Protein AF-A0A964QIT7-F1 (afdb_monomer_lite)

Sequence (148 aa):
MKEPANEREPQSHVRKHLIFSLKLAGVIIGGALLLTLARKQGLIDGELVMRANNVIMGLALAAYFNAMPKMLHGPPPRSIQDATMAQTLGRVNGWAMTLALLAWAALWAFAPQELAQIGSMAAVGAGLAVTVGYMVWKLVARRASRSV

Secondary structure (DSSP, 8-state):
-PPPP-TTHHHHHHHHHHHHHHHHHHHHHHHHHHHHHHHHTTSS-HHHHHHHHHHHHHHHHHHHHHHGGGS--SSPPSSHHHHHHHHHHHHHHHHHHHHHHHHHHHHHHHS-HHHHHHHHHHHHHHHHHHHHHHHHHHHHHHHHTT--

pLDDT: mean 89.13, std 12.48, range [48.09, 98.62]

Radius of gyration: 20.6 Å; chains: 1; bounding box: 49×15×71 Å

Structure (mmCIF, N/CA/C/O backbone):
data_AF-A0A964QIT7-F1
#
_entry.id   AF-A0A964QIT7-F1
#
loop_
_atom_site.group_PDB
_atom_site.id
_atom_site.type_symbol
_atom_site.label_atom_id
_atom_site.label_alt_id
_atom_site.label_comp_id
_atom_site.label_asym_id
_atom_site.label_entity_id
_atom_site.label_seq_id
_atom_site.pdbx_PDB_ins_code
_atom_site.Cartn_x
_atom_site.Cartn_y
_atom_site.Cartn_z
_atom_site.occupancy
_atom_site.B_iso_or_equiv
_atom_site.auth_seq_id
_atom_site.auth_comp_id
_atom_site.auth_asym_id
_atom_site.auth_atom_id
_atom_site.pdbx_PDB_model_num
ATOM 1 N N . MET A 1 1 ? -15.642 -6.331 -49.088 1.00 48.09 1 MET A N 1
ATOM 2 C CA . MET A 1 1 ? -16.529 -6.257 -47.910 1.00 48.09 1 MET A CA 1
ATOM 3 C C . MET A 1 1 ? -15.630 -6.211 -46.678 1.00 48.09 1 MET A C 1
ATOM 5 O O . MET A 1 1 ? -15.079 -7.237 -46.312 1.00 48.09 1 MET A O 1
ATOM 9 N N . LYS A 1 2 ? -15.319 -5.009 -46.168 1.00 48.72 2 LYS A N 1
ATOM 10 C CA . LYS A 1 2 ? -14.469 -4.819 -44.979 1.00 48.72 2 LYS A CA 1
ATOM 11 C C . LYS A 1 2 ? -15.368 -4.935 -43.752 1.00 48.72 2 LYS A C 1
ATOM 13 O O . LYS A 1 2 ? -16.321 -4.174 -43.627 1.00 48.72 2 LYS A O 1
ATOM 18 N N . GLU A 1 3 ? -15.078 -5.910 -42.910 1.00 56.19 3 GLU A N 1
ATOM 19 C CA 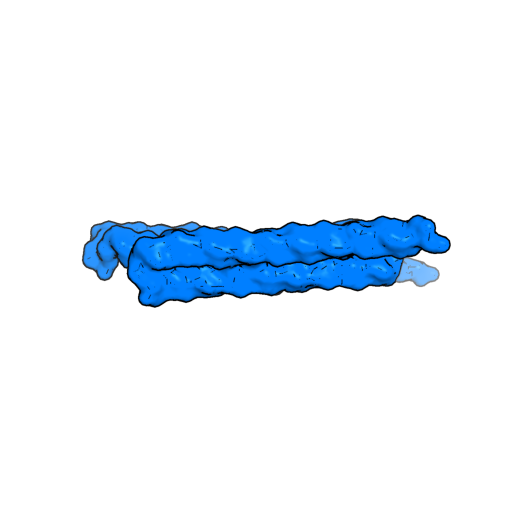. GLU A 1 3 ? -15.707 -6.098 -41.606 1.00 56.19 3 GLU A CA 1
ATOM 20 C C . GLU A 1 3 ? -15.479 -4.836 -40.746 1.00 56.19 3 GLU A C 1
ATOM 22 O O . GLU A 1 3 ? -14.343 -4.349 -40.692 1.00 56.19 3 GLU A O 1
ATOM 27 N N . PRO A 1 4 ? -16.518 -4.233 -40.135 1.00 58.09 4 PRO A N 1
ATOM 28 C CA . PRO A 1 4 ? -16.333 -3.034 -39.330 1.00 58.09 4 PRO A CA 1
ATOM 29 C C . PRO A 1 4 ? -15.565 -3.382 -38.052 1.00 58.09 4 PRO A C 1
ATOM 31 O O . PRO A 1 4 ? -16.006 -4.196 -37.239 1.00 58.09 4 PRO A O 1
ATOM 34 N N . ALA A 1 5 ? -14.398 -2.754 -37.899 1.00 56.69 5 ALA A N 1
ATOM 35 C CA . ALA A 1 5 ? -13.548 -2.863 -36.727 1.00 56.69 5 ALA A CA 1
ATOM 36 C C . ALA A 1 5 ? -14.349 -2.547 -35.453 1.00 56.69 5 ALA A C 1
ATOM 38 O O . ALA A 1 5 ? -14.997 -1.512 -35.326 1.00 56.69 5 ALA A O 1
ATOM 39 N N . ASN A 1 6 ? -14.317 -3.495 -34.525 1.00 60.06 6 ASN A N 1
ATOM 40 C CA . ASN A 1 6 ? -15.059 -3.518 -33.277 1.00 60.06 6 ASN A CA 1
ATOM 41 C C . ASN A 1 6 ? -14.619 -2.384 -32.325 1.00 60.06 6 ASN A C 1
ATOM 43 O O . ASN A 1 6 ? -13.666 -2.534 -31.566 1.00 60.06 6 ASN A O 1
ATOM 47 N N . GLU A 1 7 ? -15.352 -1.269 -32.310 1.00 55.34 7 GLU A N 1
ATOM 48 C CA . GLU A 1 7 ? -15.145 -0.103 -31.426 1.00 55.34 7 GLU A CA 1
ATOM 49 C C . GLU A 1 7 ? -15.369 -0.378 -29.914 1.00 55.34 7 GLU A C 1
ATOM 51 O O . GLU A 1 7 ? -15.313 0.540 -29.095 1.00 55.34 7 GLU A O 1
ATOM 56 N N . ARG A 1 8 ? -15.616 -1.628 -29.486 1.00 56.72 8 ARG A N 1
ATOM 57 C CA . ARG A 1 8 ? -15.963 -1.953 -28.083 1.00 56.72 8 ARG A CA 1
ATOM 58 C C . ARG A 1 8 ? -14.775 -2.091 -27.121 1.00 56.72 8 ARG A C 1
ATOM 60 O O . ARG A 1 8 ? -14.990 -2.146 -25.909 1.00 56.72 8 ARG A O 1
ATOM 67 N N . GLU A 1 9 ? -13.535 -2.156 -27.603 1.00 57.19 9 GLU A N 1
ATOM 68 C CA . GLU A 1 9 ? -12.366 -2.419 -26.746 1.00 57.19 9 GLU A CA 1
ATOM 69 C C . GLU A 1 9 ? -12.018 -1.324 -25.710 1.00 57.19 9 GLU A C 1
ATOM 71 O O . GLU A 1 9 ? -11.816 -1.683 -24.539 1.00 57.19 9 GLU A O 1
ATOM 76 N N . PRO A 1 10 ? -12.002 -0.010 -26.030 1.00 57.31 10 PRO A N 1
ATOM 77 C CA . PRO A 1 10 ? -11.523 1.005 -25.084 1.00 57.31 10 PRO A CA 1
ATOM 78 C C . PRO A 1 10 ? -12.449 1.206 -23.871 1.00 57.31 10 PRO A C 1
ATOM 80 O O . PRO A 1 10 ? -11.972 1.472 -22.765 1.00 57.31 10 PRO A O 1
ATOM 83 N N . GLN A 1 11 ? -13.765 1.007 -24.020 1.00 62.09 11 GLN A N 1
ATOM 84 C CA . GLN A 1 11 ? -14.719 1.187 -22.914 1.00 62.09 11 GLN A CA 1
ATOM 85 C C . GLN A 1 11 ? -14.579 0.123 -21.809 1.00 62.09 11 GLN A C 1
ATOM 87 O O . GLN A 1 11 ? -14.879 0.380 -20.639 1.00 62.09 11 GLN A O 1
ATOM 92 N N . SER A 1 12 ? -14.099 -1.077 -22.151 1.00 71.75 12 SER A N 1
ATOM 93 C CA . SER A 1 12 ? -14.044 -2.203 -21.212 1.00 71.75 12 SER A CA 1
ATOM 94 C C . SER A 1 12 ? -12.984 -2.025 -20.112 1.00 71.75 12 SER A C 1
ATOM 96 O O . SER A 1 12 ? -13.212 -2.419 -18.964 1.00 71.75 12 SER A O 1
ATOM 98 N N . HIS A 1 13 ? -11.850 -1.396 -20.433 1.00 72.75 13 HIS A N 1
ATOM 99 C CA . HIS A 1 13 ? -10.750 -1.157 -19.493 1.00 72.75 13 HIS A CA 1
ATOM 100 C C . HIS A 1 13 ? -11.085 -0.057 -18.485 1.00 72.75 13 HIS A C 1
ATOM 102 O O . HIS A 1 13 ? -10.889 -0.246 -17.282 1.00 72.75 13 HIS A O 1
ATOM 108 N N . VAL A 1 14 ? -11.686 1.039 -18.956 1.00 79.06 14 VAL A N 1
ATOM 109 C CA . VAL A 1 14 ? -12.136 2.150 -18.104 1.00 79.06 14 VAL A CA 1
ATOM 110 C C . VAL A 1 14 ? -13.151 1.658 -17.072 1.00 79.06 14 VAL A C 1
ATOM 112 O O . VAL A 1 14 ? -13.004 1.922 -15.879 1.00 79.06 14 VAL A O 1
ATOM 115 N N . ARG A 1 15 ? -14.136 0.854 -17.493 1.00 84.81 15 ARG A N 1
ATOM 116 C CA . ARG A 1 15 ? -15.138 0.283 -16.580 1.00 84.81 15 ARG A CA 1
ATOM 117 C C . ARG A 1 15 ? -14.508 -0.608 -15.505 1.00 84.81 15 ARG A C 1
ATOM 119 O O . ARG A 1 15 ? -14.879 -0.498 -14.339 1.00 84.81 15 ARG A O 1
ATOM 126 N N . LYS A 1 16 ? -13.559 -1.480 -15.871 1.00 83.50 16 LYS A N 1
ATOM 127 C CA . LYS A 1 16 ? -12.850 -2.345 -14.906 1.00 83.50 16 LYS A CA 1
ATOM 128 C C . LYS A 1 16 ? -12.085 -1.517 -13.871 1.00 83.50 16 LYS A C 1
ATOM 130 O O . LYS A 1 16 ? -12.140 -1.844 -12.688 1.00 83.50 16 LYS A O 1
ATOM 135 N N . HIS A 1 17 ? -11.433 -0.437 -14.305 1.00 83.00 17 HIS A N 1
ATOM 136 C CA . HIS A 1 17 ? -10.717 0.474 -13.416 1.00 83.00 17 HIS A CA 1
ATOM 137 C C . HIS A 1 17 ? -11.663 1.194 -12.447 1.00 83.00 17 HIS A C 1
ATOM 139 O O . HIS A 1 17 ? -11.445 1.155 -11.240 1.00 83.00 17 HIS A O 1
ATOM 145 N N . LEU A 1 18 ? -12.759 1.770 -12.954 1.00 87.31 18 LEU A N 1
ATOM 146 C CA . LEU A 1 18 ? -13.762 2.451 -12.128 1.00 87.31 18 LEU A CA 1
ATOM 147 C C . LEU A 1 18 ? -14.372 1.518 -11.080 1.00 87.31 18 LEU A C 1
ATOM 149 O O . LEU A 1 18 ? -14.473 1.885 -9.912 1.00 87.31 18 LEU A O 1
ATOM 153 N N . ILE A 1 19 ? -14.732 0.292 -11.474 1.00 89.44 19 ILE A N 1
ATOM 154 C CA . ILE A 1 19 ? -15.272 -0.705 -10.543 1.00 89.44 19 ILE A CA 1
ATOM 155 C C . ILE A 1 19 ? -14.235 -1.062 -9.475 1.00 89.44 19 ILE A C 1
ATOM 157 O O . ILE A 1 19 ? -14.592 -1.201 -8.307 1.00 89.44 19 ILE A O 1
ATOM 161 N N . PHE A 1 20 ? -12.964 -1.216 -9.848 1.00 89.19 20 PHE A N 1
ATOM 162 C CA . PHE A 1 20 ? -11.902 -1.507 -8.889 1.00 89.19 20 PHE A CA 1
ATOM 163 C C . PHE A 1 20 ? -11.713 -0.365 -7.882 1.00 89.19 20 PHE A C 1
ATOM 165 O O . PHE A 1 20 ? -11.738 -0.613 -6.677 1.00 89.19 20 PHE A O 1
ATOM 172 N N . SER A 1 21 ? -11.607 0.880 -8.355 1.00 87.56 21 SER A N 1
ATOM 173 C CA . SER A 1 21 ? -11.490 2.060 -7.492 1.00 87.56 21 SER A CA 1
ATOM 174 C C . SER A 1 21 ? -12.703 2.222 -6.574 1.00 87.56 21 SER A C 1
ATOM 176 O O . SER A 1 21 ? -12.534 2.498 -5.389 1.00 87.56 21 SER A O 1
ATOM 178 N N . LEU A 1 22 ? -13.916 1.985 -7.084 1.00 93.69 22 LEU A N 1
ATOM 179 C CA . LEU A 1 22 ? -15.142 2.068 -6.290 1.00 93.69 22 LEU A CA 1
ATOM 180 C C . LEU A 1 22 ? -15.197 0.986 -5.205 1.00 93.69 22 LEU A C 1
ATOM 182 O O . LEU A 1 22 ? -15.556 1.280 -4.068 1.00 93.69 22 LEU A O 1
ATOM 186 N N . LYS A 1 23 ? -14.795 -0.252 -5.527 1.00 92.19 23 LYS A N 1
ATOM 187 C CA . LYS A 1 23 ? -14.676 -1.330 -4.534 1.00 92.19 23 LYS A CA 1
ATOM 188 C C . LYS A 1 23 ? -13.689 -0.956 -3.433 1.00 92.19 23 LYS A C 1
ATOM 190 O O . LYS A 1 23 ? -13.999 -1.138 -2.260 1.00 92.19 23 LYS A O 1
ATOM 195 N N . LEU A 1 24 ? -12.531 -0.410 -3.800 1.00 92.56 24 LEU A N 1
ATOM 196 C CA . LEU A 1 24 ? -11.508 -0.023 -2.834 1.00 92.56 24 LEU A CA 1
ATOM 197 C C . LEU A 1 24 ? -11.982 1.108 -1.915 1.00 92.56 24 LEU A C 1
ATOM 199 O O . LEU A 1 24 ? -11.844 1.013 -0.697 1.00 92.56 24 LEU A O 1
ATOM 203 N N . ALA A 1 25 ? -12.604 2.140 -2.491 1.00 92.69 25 ALA A N 1
ATOM 204 C CA . ALA A 1 25 ? -13.209 3.229 -1.732 1.00 92.69 25 ALA A CA 1
ATOM 205 C C . ALA A 1 25 ? -14.301 2.711 -0.784 1.00 92.69 25 ALA A C 1
ATOM 207 O O . ALA A 1 25 ? -14.329 3.088 0.385 1.00 92.69 25 ALA A O 1
ATOM 208 N N . GLY A 1 26 ? -15.149 1.793 -1.259 1.00 94.69 26 GLY A N 1
ATOM 209 C CA . GLY A 1 26 ? -16.178 1.148 -0.448 1.00 94.69 26 GLY A CA 1
ATOM 210 C C . GLY A 1 26 ? -15.608 0.382 0.747 1.00 94.69 26 GLY A C 1
ATOM 211 O O . GLY A 1 26 ? -16.148 0.493 1.842 1.00 94.69 26 GLY A O 1
ATOM 212 N N . VAL A 1 27 ? -14.491 -0.333 0.574 1.00 93.94 27 VAL A N 1
ATOM 213 C CA . VAL A 1 27 ? -13.809 -1.035 1.677 1.00 93.94 27 VAL A CA 1
ATOM 214 C C . VAL A 1 27 ? -13.275 -0.052 2.720 1.00 93.94 27 VAL A C 1
ATOM 216 O O . VAL A 1 27 ? -13.475 -0.270 3.911 1.00 93.94 27 VAL A O 1
ATOM 219 N N . ILE A 1 28 ? -12.636 1.040 2.293 1.00 94.50 28 ILE A N 1
ATOM 220 C CA . ILE A 1 28 ? -12.063 2.035 3.212 1.00 94.50 28 ILE A CA 1
ATOM 221 C C . ILE A 1 28 ? -13.174 2.757 3.984 1.00 94.50 28 ILE A C 1
ATOM 223 O O . ILE A 1 28 ? -13.146 2.807 5.212 1.00 94.50 28 ILE A O 1
ATOM 227 N N . ILE A 1 29 ? -14.177 3.280 3.273 1.00 95.75 29 ILE A N 1
ATOM 228 C CA . ILE A 1 29 ? -15.286 4.031 3.878 1.00 95.75 29 ILE A CA 1
ATOM 229 C C . ILE A 1 29 ? -16.137 3.107 4.753 1.00 95.75 29 ILE A C 1
ATOM 231 O O . ILE A 1 29 ? -16.423 3.435 5.902 1.00 95.75 29 ILE A O 1
ATOM 235 N N . GLY A 1 30 ? -16.514 1.936 4.234 1.00 95.94 30 GLY A N 1
ATOM 236 C CA . GLY A 1 30 ? -17.294 0.945 4.971 1.00 95.94 30 GLY A CA 1
ATOM 237 C C . GLY A 1 30 ? -16.565 0.462 6.223 1.00 95.94 30 GLY A C 1
ATOM 238 O O . GLY A 1 30 ? -17.162 0.418 7.296 1.00 95.94 30 GLY A O 1
ATOM 239 N N . GLY A 1 31 ? -15.261 0.188 6.120 1.00 95.06 31 GLY A N 1
ATOM 240 C CA . GLY A 1 31 ? -14.420 -0.171 7.260 1.00 95.06 31 GLY A CA 1
ATOM 241 C C . GLY A 1 31 ? -14.388 0.920 8.331 1.00 95.06 31 GLY A C 1
ATOM 242 O O . GLY A 1 31 ? -14.646 0.639 9.500 1.00 95.06 31 GLY A O 1
ATOM 243 N N . ALA A 1 32 ? -14.159 2.176 7.940 1.00 94.06 32 ALA A N 1
ATOM 244 C CA . ALA A 1 32 ? -14.143 3.305 8.869 1.00 94.06 32 ALA A CA 1
ATOM 245 C C . ALA A 1 32 ? -15.499 3.510 9.573 1.00 94.06 32 ALA A C 1
ATOM 247 O O . ALA A 1 32 ? -15.543 3.784 10.777 1.00 94.06 32 ALA A O 1
ATOM 248 N N . LEU A 1 33 ? -16.611 3.337 8.853 1.00 96.00 33 LEU A N 1
ATOM 249 C CA . LEU A 1 33 ? -17.957 3.429 9.423 1.00 96.00 33 LEU A CA 1
ATOM 250 C C . LEU A 1 33 ? -18.231 2.305 10.426 1.00 96.00 33 LEU A C 1
ATOM 252 O O . LEU A 1 33 ? -18.719 2.582 11.522 1.00 96.00 33 LEU A O 1
ATOM 256 N N . LEU A 1 34 ? -17.876 1.062 10.089 1.00 96.38 34 LEU A N 1
ATOM 257 C CA . LEU A 1 34 ? -18.033 -0.08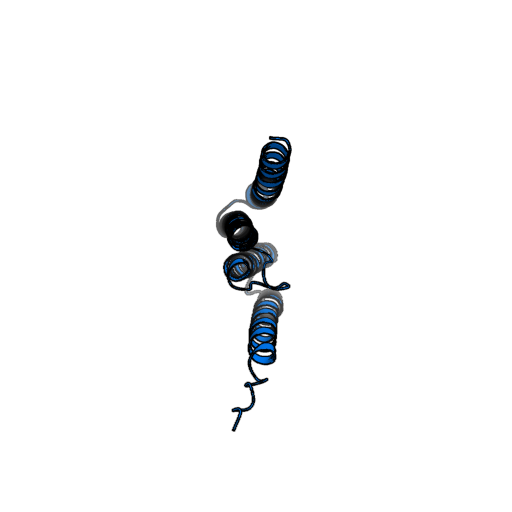5 10.987 1.00 96.38 34 LEU A CA 1
ATOM 258 C C . LEU A 1 34 ? -17.202 0.078 12.264 1.00 96.38 34 LEU A C 1
ATOM 260 O O . LEU A 1 34 ? -17.718 -0.148 13.356 1.00 96.38 34 LEU A O 1
ATOM 264 N N . LEU A 1 35 ? -15.955 0.546 12.151 1.00 95.88 35 LEU A N 1
ATOM 265 C CA . LEU A 1 35 ? -15.108 0.841 13.311 1.00 95.88 35 LEU A CA 1
ATOM 266 C C . LEU A 1 35 ? -15.694 1.963 14.177 1.00 95.88 35 LEU A C 1
ATOM 268 O O . LEU A 1 35 ? -15.723 1.859 15.402 1.00 95.88 35 LEU A O 1
ATOM 272 N N . THR A 1 36 ? -16.212 3.020 13.549 1.00 94.56 36 THR A N 1
ATOM 273 C CA . THR A 1 36 ? -16.872 4.120 14.266 1.00 94.56 36 THR A CA 1
ATOM 274 C C . THR A 1 36 ? -18.108 3.636 15.022 1.00 94.56 36 THR A C 1
ATOM 276 O O . THR A 1 36 ? -18.320 4.022 16.172 1.00 94.56 36 THR A O 1
ATOM 279 N N . LEU A 1 37 ? -18.916 2.777 14.397 1.00 95.56 37 LEU A N 1
ATOM 280 C CA . LEU A 1 37 ? -20.102 2.191 15.014 1.00 95.56 37 LEU A CA 1
ATOM 281 C C . LEU A 1 37 ? -19.725 1.285 16.192 1.00 95.56 37 LEU A C 1
ATOM 283 O O . LEU A 1 37 ? -20.286 1.439 17.275 1.00 95.56 37 LEU A O 1
ATOM 287 N N . ALA A 1 38 ? -18.739 0.406 16.007 1.00 95.94 38 ALA A N 1
ATOM 288 C CA . ALA A 1 38 ? -18.252 -0.489 17.051 1.00 95.94 38 ALA A CA 1
ATOM 289 C C . ALA A 1 38 ? -17.729 0.288 18.271 1.00 95.94 38 ALA A C 1
ATOM 291 O O . ALA A 1 38 ? -18.059 -0.052 19.407 1.00 95.94 38 ALA A O 1
ATOM 292 N N . ARG A 1 39 ? -16.998 1.391 18.049 1.00 95.94 39 ARG A N 1
ATOM 293 C CA . ARG A 1 39 ? -16.551 2.281 19.131 1.00 95.94 39 ARG A CA 1
ATOM 294 C C . ARG A 1 39 ? -17.719 2.928 19.868 1.00 95.94 39 ARG A C 1
ATOM 296 O O . ARG A 1 39 ? -17.723 2.965 21.093 1.00 95.94 39 ARG A O 1
ATOM 303 N N . LYS A 1 40 ? -18.716 3.443 19.139 1.00 95.56 40 LYS A N 1
ATOM 304 C CA . LYS A 1 40 ? -19.906 4.072 19.742 1.00 95.56 40 LYS A CA 1
ATOM 305 C C . LYS A 1 40 ? -20.724 3.098 20.588 1.00 95.56 40 LYS A C 1
ATOM 307 O O . LYS A 1 40 ? -21.343 3.522 21.554 1.00 95.56 40 LYS A O 1
ATOM 312 N N . GLN A 1 41 ? -20.715 1.819 20.229 1.00 96.38 41 GLN A N 1
ATOM 313 C CA . GLN A 1 41 ? -21.363 0.750 20.988 1.00 96.38 41 GLN A CA 1
ATOM 314 C C . GLN A 1 41 ? -20.507 0.234 22.158 1.00 96.38 41 GLN A C 1
ATOM 316 O O . GLN A 1 41 ? -20.948 -0.654 22.879 1.00 96.38 41 GLN A O 1
ATOM 321 N N . GLY A 1 42 ? -19.292 0.762 22.350 1.00 94.50 42 GLY A N 1
ATOM 322 C CA . GLY A 1 42 ? -18.372 0.314 23.397 1.00 94.50 42 GLY A CA 1
ATOM 323 C C . GLY A 1 42 ? -17.755 -1.065 23.142 1.00 94.50 42 GLY A C 1
ATOM 324 O O . GLY A 1 42 ? -17.180 -1.638 24.059 1.00 94.50 42 GLY A O 1
ATOM 325 N N . LEU A 1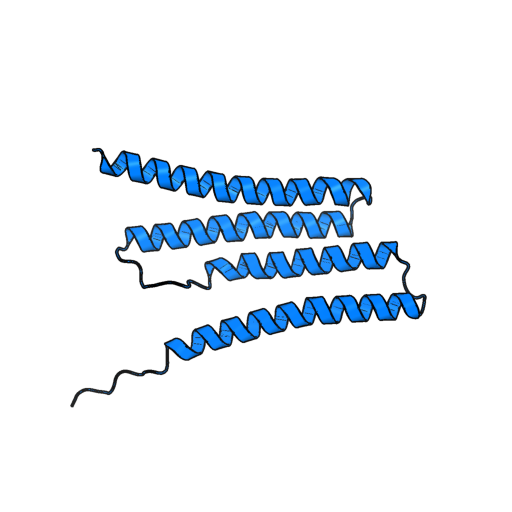 43 ? -17.858 -1.603 21.918 1.00 96.12 43 LEU A N 1
ATOM 326 C CA . LEU A 1 43 ? -17.293 -2.912 21.560 1.00 96.12 43 LEU A CA 1
ATOM 327 C C . LEU A 1 43 ? -15.768 -2.874 21.440 1.00 96.12 43 LEU A C 1
ATOM 329 O O . LEU A 1 43 ? -15.109 -3.891 21.636 1.00 96.12 43 LEU A O 1
ATOM 333 N N . ILE A 1 44 ? -15.223 -1.715 21.065 1.00 96.50 44 ILE A N 1
ATOM 334 C CA . ILE A 1 44 ? -13.792 -1.490 20.860 1.00 96.50 44 ILE A CA 1
ATOM 335 C C . ILE A 1 44 ? -13.390 -0.113 21.388 1.00 96.50 44 ILE A C 1
ATOM 337 O O . ILE A 1 44 ? -14.186 0.832 21.373 1.00 96.50 44 ILE A O 1
ATOM 341 N N . ASP A 1 45 ? -12.141 0.010 21.822 1.00 95.44 45 ASP A N 1
ATOM 342 C CA . ASP A 1 45 ? -11.567 1.271 22.275 1.00 95.44 45 ASP A CA 1
ATOM 343 C C . ASP A 1 45 ? -11.007 2.114 21.111 1.00 95.44 45 ASP A C 1
ATOM 345 O O . ASP A 1 45 ? -11.041 1.744 19.933 1.00 95.44 45 ASP A O 1
ATOM 349 N N . GLY A 1 46 ? -10.528 3.317 21.437 1.00 93.75 46 GLY A N 1
ATOM 350 C CA . GLY A 1 46 ? -9.958 4.227 20.442 1.00 93.75 46 GLY A CA 1
ATOM 351 C C . GLY A 1 46 ? -8.650 3.721 19.830 1.00 93.75 46 GLY A C 1
ATOM 352 O O . GLY A 1 46 ? -8.388 3.987 18.655 1.00 93.75 46 GLY A O 1
ATOM 353 N N . GLU A 1 47 ? -7.851 2.982 20.600 1.00 94.38 47 GLU A N 1
ATOM 354 C CA . GLU A 1 47 ? -6.587 2.422 20.129 1.00 94.38 47 GLU A CA 1
ATOM 355 C C . GLU A 1 47 ? -6.838 1.361 19.055 1.00 94.38 47 GLU A C 1
ATOM 357 O O . GLU A 1 47 ? -6.273 1.430 17.960 1.00 94.38 47 GLU A O 1
ATOM 362 N N . LEU A 1 48 ? -7.759 0.433 19.310 1.00 95.31 48 LEU A N 1
ATOM 363 C CA . LEU A 1 48 ? -8.099 -0.633 18.383 1.00 95.31 48 LEU A CA 1
ATOM 364 C C . LEU A 1 48 ? -8.738 -0.088 17.102 1.00 95.31 48 LEU A C 1
ATOM 366 O O . LEU A 1 48 ? -8.430 -0.583 16.019 1.00 95.31 48 LEU A O 1
ATOM 370 N N . VAL A 1 49 ? -9.545 0.977 17.189 1.00 96.50 49 VAL A N 1
ATOM 371 C CA . VAL A 1 49 ? -10.047 1.701 16.004 1.00 96.50 49 VAL A CA 1
ATOM 372 C C . VAL A 1 49 ? -8.896 2.231 15.157 1.00 96.50 49 VAL A C 1
ATOM 374 O O . VAL A 1 49 ? -8.884 2.029 13.942 1.00 96.50 49 VAL A O 1
ATOM 377 N N . MET A 1 50 ? -7.923 2.900 15.778 1.00 95.94 50 MET A N 1
ATOM 378 C CA . MET A 1 50 ? -6.771 3.447 15.066 1.00 95.94 50 MET A CA 1
ATOM 379 C C . MET A 1 50 ? -5.946 2.332 14.411 1.00 95.94 50 MET A C 1
ATOM 381 O O . MET A 1 50 ? -5.593 2.451 13.234 1.00 95.94 50 MET A O 1
ATOM 385 N N . ARG A 1 51 ? -5.664 1.242 15.136 1.00 97.00 51 ARG A N 1
ATOM 386 C CA . ARG A 1 51 ? -4.900 0.099 14.611 1.00 97.00 51 ARG A CA 1
ATOM 387 C C . ARG A 1 51 ? -5.635 -0.556 13.445 1.00 97.00 51 ARG A C 1
ATOM 389 O O . ARG A 1 51 ? -5.073 -0.673 12.358 1.00 97.00 51 ARG A O 1
ATOM 396 N N . ALA A 1 52 ? -6.911 -0.889 13.625 1.00 97.06 52 ALA A N 1
ATOM 397 C CA . ALA A 1 52 ? -7.724 -1.514 12.587 1.00 97.06 52 ALA A CA 1
ATOM 398 C C . ALA A 1 52 ? -7.845 -0.633 11.335 1.00 97.06 52 ALA A C 1
ATOM 400 O O . ALA A 1 52 ? -7.688 -1.130 10.220 1.00 97.06 52 ALA A O 1
ATOM 401 N N . ASN A 1 53 ? -8.046 0.6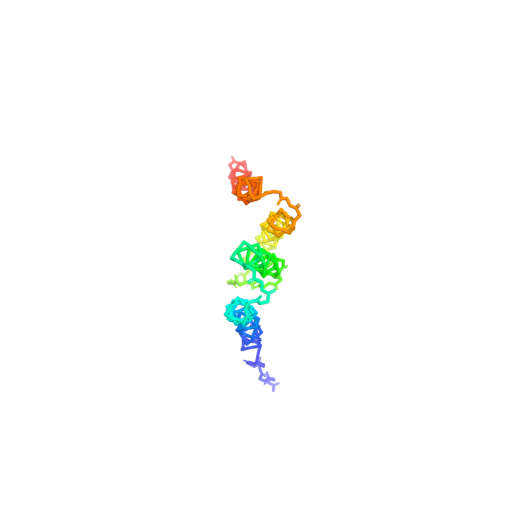78 11.498 1.00 96.69 53 ASN A N 1
ATOM 402 C CA . ASN A 1 53 ? -8.116 1.602 10.368 1.00 96.69 53 ASN A CA 1
ATOM 403 C C . ASN A 1 53 ? -6.799 1.631 9.572 1.00 96.69 53 ASN A C 1
ATOM 405 O O . ASN A 1 53 ? -6.814 1.581 8.343 1.00 96.69 53 ASN A O 1
ATOM 409 N N . ASN A 1 54 ? -5.651 1.646 10.256 1.00 97.56 54 ASN A N 1
ATOM 410 C CA . ASN A 1 54 ? -4.345 1.595 9.597 1.00 97.56 54 ASN A CA 1
ATOM 411 C C . ASN A 1 54 ? -4.080 0.260 8.889 1.00 97.56 54 ASN A C 1
ATOM 413 O O . ASN A 1 54 ? -3.508 0.261 7.798 1.00 97.56 54 ASN A O 1
ATOM 417 N N . VAL A 1 55 ? -4.525 -0.863 9.459 1.00 98.06 55 VAL A N 1
ATOM 418 C CA . VAL A 1 55 ? -4.456 -2.178 8.802 1.00 98.06 55 VAL A CA 1
ATOM 419 C C . VAL A 1 55 ? -5.290 -2.181 7.520 1.00 98.06 55 VAL A C 1
ATOM 421 O O . VAL A 1 55 ? -4.786 -2.568 6.466 1.00 98.06 55 VAL A O 1
ATOM 424 N N . ILE A 1 56 ? -6.536 -1.696 7.578 1.00 97.38 56 ILE A N 1
ATOM 425 C CA . ILE A 1 56 ? -7.424 -1.605 6.409 1.00 97.38 56 ILE A CA 1
ATOM 426 C C . ILE A 1 56 ? -6.791 -0.733 5.322 1.00 97.38 56 ILE A C 1
ATOM 428 O O . ILE A 1 56 ? -6.744 -1.149 4.165 1.00 97.38 56 ILE A O 1
ATOM 432 N N . MET A 1 57 ? -6.263 0.442 5.681 1.00 96.50 57 MET A N 1
ATOM 433 C CA . MET A 1 57 ? -5.590 1.329 4.728 1.00 96.50 57 MET A CA 1
ATOM 434 C C . MET A 1 57 ? -4.355 0.672 4.101 1.00 96.50 57 MET A C 1
ATOM 436 O O . MET A 1 57 ? -4.214 0.698 2.878 1.00 96.50 57 MET A O 1
ATOM 440 N N . GLY A 1 58 ? -3.495 0.040 4.905 1.00 97.19 58 GLY A N 1
ATOM 441 C CA . GLY A 1 58 ? -2.309 -0.663 4.412 1.00 97.19 58 GLY A CA 1
ATOM 442 C C . GLY A 1 58 ? -2.666 -1.774 3.421 1.00 97.19 58 GLY A C 1
ATOM 443 O O . GLY A 1 58 ? -2.124 -1.818 2.318 1.00 97.19 58 GLY A O 1
ATOM 444 N N . LEU A 1 59 ? -3.643 -2.623 3.756 1.00 98.06 59 LEU A N 1
ATOM 445 C CA . LEU A 1 59 ? -4.094 -3.711 2.881 1.00 98.06 59 LEU A CA 1
ATOM 446 C C . LEU A 1 59 ? -4.775 -3.202 1.605 1.00 98.06 59 LEU A C 1
ATOM 448 O O . LEU A 1 59 ? -4.515 -3.722 0.518 1.00 98.06 59 LEU A O 1
ATOM 452 N N . ALA A 1 60 ? -5.621 -2.176 1.718 1.00 95.62 60 ALA A N 1
ATOM 453 C CA . ALA A 1 60 ? -6.286 -1.564 0.573 1.00 95.62 60 ALA A CA 1
ATOM 454 C C . ALA A 1 60 ? -5.257 -1.001 -0.421 1.00 95.62 60 ALA A C 1
ATOM 456 O O . ALA A 1 60 ? -5.296 -1.304 -1.617 1.00 95.62 60 ALA A O 1
ATOM 457 N N . LEU A 1 61 ? -4.283 -0.236 0.071 1.00 96.00 61 LEU A N 1
ATOM 458 C CA . LEU A 1 61 ? -3.240 0.322 -0.781 1.00 96.00 61 LEU A CA 1
ATOM 459 C C . LEU A 1 61 ? -2.315 -0.772 -1.335 1.00 96.00 61 LEU A C 1
ATOM 461 O O . LEU A 1 61 ? -1.958 -0.715 -2.510 1.00 96.00 61 LEU A O 1
ATOM 465 N N . ALA A 1 62 ? -1.975 -1.802 -0.557 1.00 97.56 62 ALA A N 1
ATOM 466 C CA . ALA A 1 62 ? -1.192 -2.933 -1.057 1.00 97.56 62 ALA A CA 1
ATOM 467 C C . ALA A 1 62 ? -1.903 -3.634 -2.229 1.00 97.56 62 ALA A C 1
ATOM 469 O O . ALA A 1 62 ? -1.289 -3.909 -3.261 1.00 97.56 62 ALA A O 1
ATOM 470 N N . ALA A 1 63 ? -3.217 -3.857 -2.121 1.00 95.38 63 ALA A N 1
ATOM 471 C CA . ALA A 1 63 ? -4.015 -4.415 -3.210 1.00 95.38 63 ALA A CA 1
ATOM 472 C C . ALA A 1 63 ? -4.019 -3.506 -4.452 1.00 95.38 63 ALA A C 1
ATOM 474 O O . ALA A 1 63 ? -3.913 -4.002 -5.577 1.00 95.38 63 ALA A O 1
ATOM 475 N N . TYR A 1 64 ? -4.096 -2.185 -4.258 1.00 93.69 64 TYR A N 1
ATOM 476 C CA . TYR A 1 64 ? -4.016 -1.200 -5.337 1.00 93.69 64 TYR A CA 1
ATOM 477 C C . TYR A 1 64 ? -2.671 -1.253 -6.074 1.00 93.69 64 TYR A C 1
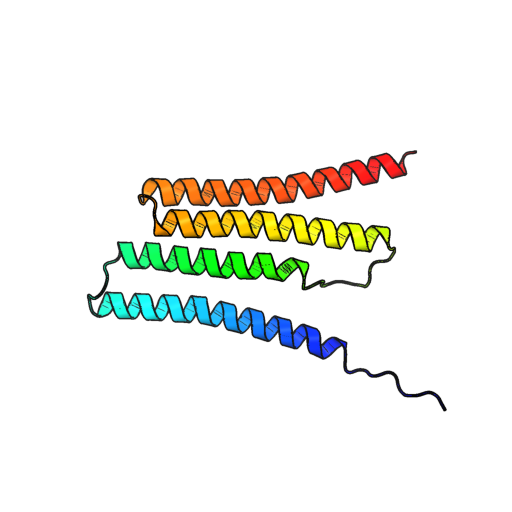ATOM 479 O O . TYR A 1 64 ? -2.640 -1.431 -7.295 1.00 93.69 64 TYR A O 1
ATOM 487 N N . PHE A 1 65 ? -1.552 -1.170 -5.351 1.00 94.25 65 PHE A N 1
ATOM 488 C CA . PHE A 1 65 ? -0.217 -1.195 -5.957 1.00 94.25 65 PHE A CA 1
ATOM 489 C C . PHE A 1 65 ? 0.118 -2.543 -6.607 1.00 94.25 65 PHE A C 1
ATOM 491 O O . PHE A 1 65 ? 0.805 -2.566 -7.625 1.00 94.25 65 PHE A O 1
ATOM 498 N N . ASN A 1 66 ? -0.428 -3.656 -6.111 1.00 94.81 66 ASN A N 1
ATOM 499 C CA . ASN A 1 66 ? -0.291 -4.967 -6.752 1.00 94.81 66 ASN A CA 1
ATOM 500 C C . ASN A 1 66 ? -1.094 -5.073 -8.064 1.00 94.81 66 ASN A C 1
ATOM 502 O O . ASN A 1 66 ? -0.724 -5.808 -8.985 1.00 94.81 66 ASN A O 1
ATOM 506 N N . ALA A 1 67 ? -2.211 -4.349 -8.164 1.00 90.94 67 ALA A N 1
ATOM 507 C CA . ALA A 1 67 ? -3.015 -4.286 -9.380 1.00 90.94 67 ALA A CA 1
ATOM 508 C C . ALA A 1 67 ? -2.408 -3.341 -10.431 1.00 90.94 67 ALA A C 1
ATOM 510 O O . ALA A 1 67 ? -2.508 -3.627 -11.625 1.00 90.94 67 ALA A O 1
ATOM 511 N N . MET A 1 68 ? -1.725 -2.272 -10.007 1.00 87.00 68 MET A N 1
ATOM 512 C CA . MET A 1 68 ? -1.184 -1.219 -10.876 1.00 87.00 68 MET A CA 1
ATOM 513 C C . MET A 1 68 ? -0.371 -1.722 -12.094 1.00 87.00 68 MET A C 1
ATOM 515 O O . MET A 1 68 ? -0.640 -1.249 -13.199 1.00 87.00 68 MET A O 1
ATOM 519 N N . PRO A 1 69 ? 0.554 -2.705 -11.994 1.00 83.38 69 PRO A N 1
ATOM 520 C CA . PRO A 1 69 ? 1.332 -3.171 -13.149 1.00 83.38 69 PRO A CA 1
ATOM 521 C C . PRO A 1 69 ? 0.476 -3.829 -14.239 1.00 83.38 69 PRO A C 1
ATOM 523 O O . PRO A 1 69 ? 0.898 -3.926 -15.389 1.00 83.38 69 PRO A O 1
ATOM 526 N N . LYS A 1 70 ? -0.717 -4.311 -13.872 1.00 82.00 70 LYS A N 1
ATOM 527 C CA . LYS A 1 70 ? -1.671 -4.973 -14.773 1.00 82.00 70 LYS A CA 1
ATOM 528 C C . LYS A 1 70 ? -2.598 -3.972 -15.459 1.00 82.00 70 LYS A C 1
ATOM 530 O O . LYS A 1 70 ? -3.326 -4.343 -16.372 1.00 82.00 70 LYS A O 1
ATOM 535 N N . MET A 1 71 ? -2.581 -2.719 -15.013 1.00 75.38 71 MET A N 1
ATOM 536 C CA . MET A 1 71 ? -3.486 -1.674 -15.464 1.00 75.38 71 MET A CA 1
ATOM 537 C C . MET A 1 71 ? -2.892 -0.808 -16.581 1.00 75.38 71 MET A C 1
ATOM 539 O O . MET A 1 71 ? -3.396 0.281 -16.753 1.00 75.38 71 MET A O 1
ATOM 543 N N . LEU A 1 72 ? -1.849 -1.247 -17.310 1.00 63.34 72 LEU A N 1
ATOM 544 C CA . LEU A 1 72 ? -1.146 -0.494 -18.375 1.00 63.34 72 LEU A CA 1
ATOM 545 C C . LEU A 1 72 ? -1.993 0.634 -19.000 1.00 63.34 72 LEU A C 1
ATOM 547 O O . LEU A 1 72 ? -2.782 0.413 -19.916 1.00 63.34 72 LEU A O 1
ATOM 551 N N . HIS A 1 73 ? -1.824 1.843 -18.465 1.00 62.53 73 HIS A N 1
ATOM 552 C CA . HIS A 1 73 ? -2.492 3.046 -18.936 1.00 62.53 73 HIS A CA 1
ATOM 553 C C . HIS A 1 73 ? -1.460 3.881 -19.676 1.00 62.53 73 HIS A C 1
ATOM 555 O O . HIS A 1 73 ? -0.437 4.267 -19.109 1.00 62.53 73 HIS A O 1
ATOM 561 N N . GLY A 1 74 ? -1.726 4.161 -20.943 1.00 65.25 74 GLY A N 1
ATOM 562 C CA . GLY A 1 74 ? -0.894 5.052 -21.729 1.00 65.25 74 GLY A CA 1
ATOM 563 C C . GLY A 1 74 ? -1.022 4.795 -23.222 1.00 65.25 74 GLY A C 1
ATOM 564 O O . GLY A 1 74 ? -1.595 3.783 -23.632 1.00 65.25 74 GLY A O 1
ATOM 565 N N . PRO A 1 75 ? -0.492 5.714 -24.042 1.00 66.44 75 PRO A N 1
ATOM 566 C CA . PRO A 1 75 ? -0.388 5.485 -25.469 1.00 66.44 75 PRO A CA 1
ATOM 567 C C . PRO A 1 75 ? 0.414 4.203 -25.736 1.00 66.44 75 PRO A C 1
ATOM 569 O O . PRO A 1 75 ? 1.338 3.894 -24.973 1.00 66.44 75 PRO A O 1
ATOM 572 N N . PRO A 1 76 ? 0.084 3.460 -26.808 1.00 75.00 76 PRO A N 1
ATOM 573 C CA . PRO A 1 76 ? 0.815 2.258 -27.166 1.00 75.00 76 PRO A CA 1
ATOM 574 C C . PRO A 1 76 ? 2.320 2.565 -27.264 1.00 75.00 76 PRO A C 1
ATOM 576 O O . PRO A 1 76 ? 2.707 3.611 -27.801 1.00 75.00 76 PRO A O 1
ATOM 579 N N . PRO A 1 77 ? 3.179 1.696 -26.703 1.00 80.44 77 PRO A N 1
ATOM 580 C CA . PRO A 1 77 ? 4.613 1.927 -26.690 1.00 80.44 77 PRO A CA 1
ATOM 581 C C . PRO A 1 77 ? 5.142 2.057 -28.121 1.00 80.44 77 PRO A C 1
ATOM 583 O O . PRO A 1 77 ? 4.793 1.277 -29.002 1.00 80.44 77 PRO A O 1
ATOM 586 N N . ARG A 1 78 ? 6.009 3.051 -28.343 1.00 82.94 78 ARG A N 1
ATOM 587 C CA . ARG A 1 78 ? 6.571 3.366 -29.670 1.00 82.94 78 ARG A CA 1
ATOM 588 C C . ARG A 1 78 ? 7.535 2.293 -30.181 1.00 82.94 78 ARG A C 1
ATOM 590 O O . ARG A 1 78 ? 7.820 2.242 -31.371 1.00 82.94 78 ARG A O 1
ATOM 597 N N . SER A 1 79 ? 8.061 1.465 -29.280 1.00 86.88 79 SER A N 1
ATOM 598 C CA . SER A 1 79 ? 8.990 0.380 -29.577 1.00 86.88 79 SER A CA 1
ATOM 599 C C . SER A 1 79 ? 8.834 -0.765 -28.572 1.00 86.88 79 SER A C 1
ATOM 601 O O . SER A 1 79 ? 8.368 -0.557 -27.447 1.00 86.88 79 SER A O 1
ATOM 603 N N . ILE A 1 80 ? 9.289 -1.969 -28.940 1.00 86.81 80 ILE A N 1
ATOM 604 C CA . ILE A 1 80 ? 9.345 -3.126 -28.025 1.00 86.81 80 ILE A CA 1
ATOM 605 C C . ILE A 1 80 ? 10.191 -2.795 -26.784 1.00 86.81 80 ILE A C 1
ATOM 607 O O . ILE A 1 80 ? 9.831 -3.157 -25.667 1.00 86.81 80 ILE A O 1
ATOM 611 N N . GLN A 1 81 ? 11.287 -2.049 -26.951 1.00 86.31 81 GLN A N 1
ATOM 612 C CA . GLN A 1 81 ? 12.149 -1.648 -25.837 1.00 86.31 81 GLN A CA 1
ATOM 613 C C . GLN A 1 81 ? 11.429 -0.728 -24.839 1.00 86.31 81 GLN A C 1
ATOM 615 O O . GLN A 1 81 ? 11.597 -0.884 -23.628 1.00 86.31 81 GLN A O 1
ATOM 620 N N . ASP A 1 82 ? 10.609 0.209 -25.325 1.00 85.81 82 ASP A N 1
ATOM 621 C CA . ASP A 1 82 ? 9.808 1.081 -24.459 1.00 85.81 82 ASP A CA 1
ATOM 622 C C . ASP A 1 82 ? 8.701 0.301 -23.737 1.00 85.81 82 ASP A C 1
ATOM 624 O O . ASP A 1 82 ? 8.457 0.554 -22.557 1.00 85.81 82 ASP A O 1
ATOM 628 N N . ALA A 1 83 ? 8.091 -0.687 -24.403 1.00 87.12 83 ALA A N 1
ATOM 629 C CA . ALA A 1 83 ? 7.099 -1.578 -23.800 1.00 87.12 83 ALA A CA 1
ATOM 630 C C . ALA A 1 83 ? 7.694 -2.372 -22.624 1.00 87.12 83 ALA A C 1
ATOM 632 O O . ALA A 1 83 ? 7.161 -2.348 -21.511 1.00 87.12 83 ALA A O 1
ATOM 633 N N . THR A 1 84 ? 8.846 -3.011 -22.848 1.00 88.81 84 THR A N 1
ATOM 634 C CA . THR A 1 84 ? 9.562 -3.785 -21.825 1.00 88.81 84 THR A CA 1
ATOM 635 C C . THR A 1 84 ? 10.001 -2.902 -20.659 1.00 88.81 84 THR A C 1
ATOM 637 O O . THR A 1 84 ? 9.883 -3.300 -19.497 1.00 88.81 84 THR A O 1
ATOM 640 N N . MET A 1 85 ? 10.472 -1.681 -20.940 1.00 89.00 85 MET A N 1
ATOM 641 C CA . MET A 1 85 ? 10.851 -0.722 -19.901 1.00 89.00 85 MET A CA 1
ATOM 642 C C . MET A 1 85 ? 9.645 -0.310 -19.051 1.00 89.00 85 MET A C 1
ATOM 644 O O . MET A 1 85 ? 9.721 -0.380 -17.825 1.00 89.00 85 MET A O 1
ATOM 648 N N . ALA A 1 86 ? 8.529 0.070 -19.680 1.00 88.56 86 ALA A N 1
ATOM 64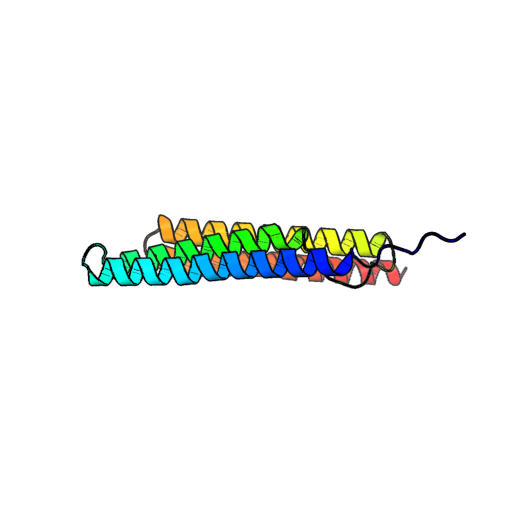9 C CA . ALA A 1 86 ? 7.311 0.472 -18.979 1.00 88.56 86 ALA A CA 1
ATOM 650 C C . ALA A 1 86 ? 6.767 -0.658 -18.093 1.00 88.56 86 ALA A C 1
ATOM 652 O O . ALA A 1 86 ? 6.453 -0.433 -16.924 1.00 88.56 86 ALA A O 1
ATOM 653 N N . GLN A 1 87 ? 6.732 -1.891 -18.608 1.00 89.94 87 GLN A N 1
ATOM 654 C CA . GLN A 1 87 ? 6.295 -3.054 -17.837 1.00 89.94 87 GLN A CA 1
ATOM 655 C C . GLN A 1 87 ? 7.232 -3.343 -16.657 1.00 89.94 87 GLN A C 1
ATOM 657 O O . GLN A 1 87 ? 6.766 -3.640 -15.557 1.00 89.94 87 GLN A O 1
ATOM 662 N N . THR A 1 88 ? 8.546 -3.238 -16.862 1.00 92.00 88 THR A N 1
ATOM 663 C CA . THR A 1 88 ? 9.534 -3.476 -15.800 1.00 92.00 88 THR A CA 1
ATOM 664 C C . THR A 1 88 ? 9.419 -2.428 -14.694 1.00 92.00 88 THR A C 1
ATOM 666 O O . THR A 1 88 ? 9.325 -2.792 -13.524 1.00 92.00 88 THR A O 1
ATOM 669 N N . LEU A 1 89 ? 9.357 -1.141 -15.053 1.00 92.19 89 LEU A N 1
ATOM 670 C CA . LEU A 1 89 ? 9.156 -0.046 -14.098 1.00 92.19 89 LEU A CA 1
ATOM 671 C C . LEU A 1 89 ? 7.841 -0.213 -13.331 1.00 92.19 89 LEU A C 1
ATOM 673 O O . LEU A 1 89 ? 7.828 -0.094 -12.108 1.00 92.19 89 LEU A O 1
ATOM 677 N N . GLY A 1 90 ? 6.758 -0.559 -14.034 1.00 92.50 90 GLY A N 1
ATOM 678 C CA . GLY A 1 90 ? 5.459 -0.826 -13.424 1.00 92.50 90 GLY A CA 1
ATOM 679 C C . GLY A 1 90 ? 5.529 -1.945 -12.387 1.00 92.50 90 GLY A C 1
ATOM 680 O O . GLY A 1 90 ? 5.059 -1.764 -11.268 1.00 92.50 90 GLY A O 1
ATOM 681 N N . ARG A 1 91 ? 6.160 -3.079 -12.718 1.00 93.81 91 ARG A N 1
ATOM 682 C CA . ARG A 1 91 ? 6.292 -4.224 -11.800 1.00 93.81 91 ARG A CA 1
ATOM 683 C C . ARG A 1 91 ? 7.148 -3.899 -10.582 1.00 93.81 91 ARG A C 1
ATOM 685 O O . ARG A 1 91 ? 6.748 -4.263 -9.483 1.00 93.81 91 ARG A O 1
ATOM 692 N N . VAL A 1 92 ? 8.285 -3.225 -10.764 1.00 94.75 92 VAL A N 1
ATOM 693 C CA . VAL A 1 92 ? 9.169 -2.864 -9.644 1.00 94.75 92 VAL A CA 1
ATOM 694 C C . VAL A 1 92 ? 8.473 -1.885 -8.703 1.00 94.75 92 VAL A C 1
ATOM 696 O O . VAL A 1 92 ? 8.416 -2.153 -7.508 1.00 94.75 92 VAL A O 1
ATOM 699 N N . ASN A 1 93 ? 7.870 -0.818 -9.235 1.00 93.88 93 ASN A N 1
ATOM 700 C CA . ASN A 1 93 ? 7.109 0.145 -8.436 1.00 93.88 93 ASN A CA 1
ATOM 701 C C . ASN A 1 93 ? 5.941 -0.530 -7.695 1.00 93.88 93 ASN A C 1
ATOM 703 O O . ASN A 1 93 ? 5.794 -0.391 -6.482 1.00 93.88 93 ASN A O 1
ATOM 707 N N . GLY A 1 94 ? 5.142 -1.322 -8.419 1.00 94.88 94 GLY A N 1
ATOM 708 C CA . GLY A 1 94 ? 3.994 -2.022 -7.852 1.00 94.88 94 GLY A CA 1
ATOM 709 C C . GLY A 1 94 ? 4.384 -2.952 -6.705 1.00 94.88 94 GLY A C 1
ATOM 710 O O . GLY A 1 94 ? 3.799 -2.867 -5.629 1.00 94.88 94 GLY A O 1
ATOM 711 N N . TRP A 1 95 ? 5.402 -3.799 -6.886 1.00 97.06 95 TRP A N 1
ATOM 712 C CA . TRP A 1 95 ? 5.840 -4.725 -5.836 1.00 97.06 95 TRP A CA 1
ATOM 713 C C . TRP A 1 95 ? 6.541 -4.033 -4.669 1.00 97.06 95 TRP A C 1
ATOM 715 O O . TRP A 1 95 ? 6.262 -4.390 -3.527 1.00 97.06 95 TRP A O 1
ATOM 725 N N . ALA A 1 96 ? 7.393 -3.035 -4.923 1.00 97.31 96 ALA A N 1
ATOM 726 C CA . ALA A 1 96 ? 8.071 -2.293 -3.860 1.00 97.31 96 ALA A CA 1
ATOM 727 C C . ALA A 1 96 ? 7.058 -1.636 -2.911 1.00 97.31 96 ALA A C 1
ATOM 729 O O . ALA A 1 96 ? 7.128 -1.824 -1.696 1.00 97.31 96 ALA A O 1
ATOM 730 N N . MET A 1 97 ? 6.061 -0.944 -3.468 1.00 97.81 97 MET A N 1
ATOM 731 C CA . MET A 1 97 ? 5.007 -0.313 -2.675 1.00 97.81 97 MET A CA 1
ATOM 732 C C . MET A 1 97 ? 4.063 -1.333 -2.035 1.00 97.81 97 MET A C 1
ATOM 734 O O . MET A 1 97 ? 3.681 -1.160 -0.881 1.00 97.81 97 MET A O 1
ATOM 738 N N . THR A 1 98 ? 3.725 -2.423 -2.733 1.00 98.19 98 THR A N 1
ATOM 739 C CA . THR A 1 98 ? 2.905 -3.506 -2.157 1.00 98.19 98 THR A CA 1
ATOM 740 C C . THR A 1 98 ? 3.562 -4.078 -0.906 1.00 98.19 98 THR A C 1
ATOM 742 O O . THR A 1 98 ? 2.915 -4.164 0.133 1.00 98.19 98 THR A O 1
ATOM 745 N N . LEU A 1 99 ? 4.849 -4.430 -0.974 1.00 98.31 99 LEU A N 1
ATOM 746 C CA . LEU A 1 99 ? 5.578 -4.988 0.166 1.00 98.31 99 LEU A CA 1
ATOM 747 C C . LEU A 1 99 ? 5.701 -3.980 1.314 1.00 98.31 99 LEU A C 1
ATOM 749 O O . LEU A 1 99 ? 5.484 -4.349 2.466 1.00 98.31 99 LEU A O 1
ATOM 753 N N . ALA A 1 100 ? 5.968 -2.708 1.008 1.00 98.38 100 ALA A N 1
ATOM 754 C CA . ALA A 1 100 ? 6.010 -1.648 2.012 1.00 98.38 100 ALA A CA 1
ATOM 755 C C . ALA A 1 100 ? 4.673 -1.492 2.760 1.00 98.38 100 ALA A C 1
ATOM 757 O O . ALA A 1 100 ? 4.650 -1.322 3.977 1.00 98.38 100 ALA A O 1
ATOM 758 N N . LEU A 1 101 ? 3.549 -1.596 2.049 1.00 98.38 101 LEU A N 1
ATOM 759 C CA . LEU A 1 101 ? 2.210 -1.445 2.623 1.00 98.38 101 LEU A CA 1
ATOM 760 C C . LEU A 1 101 ? 1.705 -2.711 3.327 1.00 98.38 101 LEU A C 1
ATOM 762 O O . LEU A 1 101 ? 0.940 -2.621 4.286 1.00 98.38 101 LEU A O 1
ATOM 766 N N . LEU A 1 102 ? 2.171 -3.892 2.916 1.00 98.62 102 LEU A N 1
ATOM 767 C CA . LEU A 1 102 ? 1.988 -5.116 3.695 1.00 98.62 102 LEU A CA 1
ATOM 768 C C . LEU A 1 102 ? 2.774 -5.053 5.009 1.00 98.62 102 LEU A C 1
ATOM 770 O O . LEU A 1 102 ? 2.234 -5.416 6.051 1.00 98.62 102 LEU A O 1
ATOM 774 N N . ALA A 1 103 ? 4.005 -4.533 4.983 1.00 98.56 103 ALA A N 1
ATOM 775 C CA . ALA A 1 103 ? 4.773 -4.276 6.197 1.00 98.56 103 ALA A CA 1
ATOM 776 C C . ALA A 1 103 ? 4.078 -3.236 7.092 1.00 98.56 103 ALA A C 1
ATOM 778 O O . ALA A 1 103 ? 3.955 -3.464 8.292 1.00 98.56 103 ALA A O 1
ATOM 779 N N . TRP A 1 104 ? 3.535 -2.152 6.518 1.00 98.44 104 TRP A N 1
ATOM 780 C CA . TRP A 1 104 ? 2.688 -1.190 7.238 1.00 98.44 104 TRP A CA 1
ATOM 781 C C . TRP A 1 104 ? 1.524 -1.888 7.948 1.00 98.44 104 TRP A C 1
ATOM 783 O O . TRP A 1 104 ? 1.338 -1.711 9.151 1.00 98.44 104 TRP A O 1
ATOM 793 N N . ALA A 1 105 ? 0.746 -2.697 7.223 1.00 98.44 105 ALA A N 1
ATOM 794 C CA . ALA A 1 105 ? -0.398 -3.402 7.792 1.00 98.44 105 ALA A CA 1
ATOM 795 C C . ALA A 1 105 ? 0.027 -4.377 8.904 1.00 98.44 105 ALA A C 1
ATOM 797 O O . ALA A 1 105 ? -0.596 -4.403 9.962 1.00 98.44 105 ALA A O 1
ATOM 798 N N . ALA A 1 106 ? 1.110 -5.132 8.705 1.00 98.38 106 ALA A N 1
ATOM 799 C CA . ALA A 1 106 ? 1.629 -6.059 9.708 1.00 98.38 106 ALA A CA 1
ATOM 800 C C . ALA A 1 106 ? 2.108 -5.332 10.976 1.00 98.38 106 ALA A C 1
ATOM 802 O O . ALA A 1 106 ? 1.792 -5.757 12.087 1.00 98.38 106 ALA A O 1
ATOM 803 N N . LEU A 1 107 ? 2.812 -4.208 10.828 1.00 98.38 107 LEU A N 1
ATOM 804 C CA . LEU A 1 107 ? 3.258 -3.391 11.955 1.00 98.38 107 LEU A CA 1
ATOM 805 C C . LEU A 1 107 ? 2.072 -2.868 12.768 1.00 98.38 107 LEU A C 1
ATOM 807 O O . LEU A 1 107 ? 2.052 -3.011 13.985 1.00 98.38 107 LEU A O 1
ATOM 811 N N . TRP A 1 108 ? 1.042 -2.339 12.112 1.00 98.06 108 TRP A N 1
ATOM 812 C CA . TRP A 1 108 ? -0.152 -1.858 12.808 1.00 98.06 108 TRP A CA 1
ATOM 813 C C . TRP A 1 108 ? -1.013 -2.975 13.411 1.00 98.06 108 TRP A C 1
ATOM 815 O O . TRP A 1 108 ? -1.720 -2.730 14.388 1.00 98.06 108 TRP A O 1
ATOM 825 N N . ALA A 1 109 ? -0.944 -4.197 12.879 1.00 97.62 109 ALA A N 1
ATOM 826 C CA . ALA A 1 109 ? -1.632 -5.353 13.446 1.00 97.62 109 ALA A CA 1
ATOM 827 C C . ALA A 1 109 ? -0.917 -5.899 14.694 1.00 97.62 109 ALA A C 1
ATOM 829 O O . ALA A 1 109 ? -1.568 -6.188 15.700 1.00 97.62 109 ALA A O 1
ATOM 830 N N . PHE A 1 110 ? 0.415 -6.005 14.660 1.00 97.69 110 PHE A N 1
ATOM 831 C CA . PHE A 1 110 ? 1.167 -6.814 15.627 1.00 97.69 110 PHE A CA 1
ATOM 832 C C . PHE A 1 110 ? 2.174 -6.033 16.480 1.00 97.69 110 PHE A C 1
ATOM 834 O O . PHE A 1 110 ? 2.486 -6.478 17.580 1.00 97.69 110 PHE A O 1
ATOM 841 N N . ALA A 1 111 ? 2.675 -4.883 16.023 1.00 96.50 111 ALA A N 1
ATOM 842 C CA . ALA A 1 111 ? 3.713 -4.145 16.742 1.00 96.50 111 ALA A CA 1
ATOM 843 C C . ALA A 1 111 ? 3.130 -3.172 17.789 1.00 96.50 111 ALA A C 1
ATOM 845 O O . ALA A 1 111 ? 2.023 -2.650 17.602 1.00 96.50 111 ALA A O 1
ATOM 846 N N . PRO A 1 112 ? 3.877 -2.873 18.868 1.00 96.88 112 PRO A N 1
ATOM 847 C CA . PRO A 1 112 ? 3.573 -1.762 19.768 1.00 96.88 112 PRO A CA 1
ATOM 848 C C . PRO A 1 112 ? 3.389 -0.447 19.005 1.00 96.88 112 PRO A C 1
ATOM 850 O O . PRO A 1 112 ? 4.034 -0.231 17.978 1.00 96.88 112 PRO A O 1
ATOM 853 N N . GLN A 1 113 ? 2.538 0.444 19.516 1.00 94.62 113 GLN A N 1
ATOM 854 C CA . GLN A 1 113 ? 2.127 1.661 18.807 1.00 94.62 113 GLN A CA 1
ATOM 855 C C . GLN A 1 113 ? 3.305 2.529 18.332 1.00 94.62 113 GLN A C 1
ATOM 857 O O . GLN A 1 113 ? 3.301 2.983 17.190 1.00 94.62 113 GLN A O 1
ATOM 862 N N . GLU A 1 114 ? 4.329 2.722 19.162 1.00 95.19 114 GLU A N 1
ATOM 863 C CA . GLU A 1 114 ? 5.510 3.527 18.810 1.00 95.19 114 GLU A CA 1
ATOM 864 C C . GLU A 1 114 ? 6.295 2.922 17.635 1.00 95.19 114 GLU A C 1
ATOM 866 O O . GLU A 1 114 ? 6.648 3.615 16.676 1.00 95.19 114 GLU A O 1
ATOM 871 N N . LEU A 1 115 ? 6.497 1.599 17.661 1.00 97.31 115 LEU A N 1
ATOM 872 C CA . LEU A 1 115 ? 7.153 0.864 16.578 1.00 97.31 115 LEU A CA 1
ATOM 873 C C . LEU A 1 115 ? 6.296 0.841 15.314 1.00 97.31 115 LEU A C 1
ATOM 875 O O . LEU A 1 115 ? 6.834 0.936 14.212 1.00 97.31 115 LEU A O 1
ATOM 879 N N . ALA A 1 116 ? 4.973 0.748 15.454 1.00 97.12 116 ALA A N 1
ATOM 880 C CA . ALA A 1 116 ? 4.065 0.808 14.320 1.00 97.12 116 ALA A CA 1
ATOM 881 C C . ALA A 1 116 ? 4.145 2.168 13.617 1.00 97.12 116 ALA A C 1
ATOM 883 O O . ALA A 1 116 ? 4.254 2.212 12.394 1.00 97.12 116 ALA A O 1
ATOM 884 N N . GLN A 1 117 ? 4.172 3.274 14.363 1.00 96.44 117 GLN A N 1
ATOM 885 C CA . GLN A 1 117 ? 4.278 4.619 13.793 1.00 96.44 117 GLN A CA 1
ATOM 886 C C . GLN A 1 117 ? 5.588 4.816 13.019 1.00 96.44 117 GLN A C 1
ATOM 888 O O . GLN A 1 117 ? 5.557 5.093 11.819 1.00 96.44 117 GLN A O 1
ATOM 893 N N . ILE A 1 118 ? 6.735 4.619 13.672 1.00 98.00 118 ILE A N 1
ATOM 894 C CA . ILE A 1 118 ? 8.045 4.876 13.054 1.00 98.00 118 ILE A CA 1
ATOM 895 C C . ILE A 1 118 ? 8.352 3.828 11.978 1.00 98.00 118 ILE A C 1
ATOM 897 O O . ILE A 1 118 ? 8.785 4.164 10.874 1.00 98.00 118 ILE A O 1
ATOM 901 N N . GLY A 1 119 ? 8.092 2.552 12.271 1.00 97.81 119 GLY A N 1
ATOM 902 C CA . GLY A 1 119 ? 8.385 1.448 11.363 1.00 97.81 119 GLY A CA 1
ATOM 903 C C . GLY A 1 119 ? 7.563 1.509 10.079 1.00 97.81 119 GLY A C 1
ATOM 904 O O . GLY A 1 119 ? 8.080 1.206 9.005 1.00 97.81 119 GLY A O 1
ATOM 905 N N . SER A 1 120 ? 6.301 1.939 10.158 1.00 97.50 120 SER A N 1
ATOM 906 C CA . SER A 1 120 ? 5.437 2.022 8.978 1.00 97.50 120 SER A CA 1
ATOM 907 C C . SER A 1 120 ? 5.848 3.168 8.047 1.00 97.50 120 SER A C 1
ATOM 909 O O . SER A 1 120 ? 5.925 2.973 6.830 1.00 97.50 120 SER A O 1
ATOM 911 N N . MET A 1 121 ? 6.240 4.318 8.608 1.00 98.06 121 MET A N 1
ATOM 912 C CA . MET A 1 121 ? 6.861 5.410 7.853 1.00 98.06 121 MET A CA 1
ATOM 913 C C . MET A 1 121 ? 8.162 4.966 7.180 1.00 98.06 121 MET A C 1
ATOM 915 O O . MET A 1 121 ? 8.350 5.212 5.988 1.00 98.06 121 MET A O 1
ATOM 919 N N . ALA A 1 122 ? 9.037 4.274 7.916 1.00 98.25 122 ALA A N 1
ATOM 920 C CA . ALA A 1 122 ? 10.291 3.759 7.378 1.00 98.25 122 ALA A CA 1
ATOM 921 C C . ALA A 1 122 ? 10.057 2.749 6.240 1.00 98.25 122 ALA A C 1
ATOM 923 O O . ALA A 1 122 ? 10.719 2.829 5.206 1.00 98.25 122 ALA A O 1
ATOM 924 N N . ALA A 1 123 ? 9.080 1.848 6.386 1.00 98.06 123 ALA A N 1
ATOM 925 C CA . ALA A 1 123 ? 8.728 0.867 5.361 1.00 98.06 123 ALA A CA 1
ATOM 926 C C . ALA A 1 123 ? 8.271 1.538 4.055 1.00 98.06 123 ALA A C 1
ATOM 928 O O . ALA A 1 123 ? 8.766 1.204 2.976 1.00 98.06 123 ALA A O 1
ATOM 929 N N . VAL A 1 124 ? 7.371 2.523 4.144 1.00 97.81 124 VAL A N 1
ATOM 930 C CA . VAL A 1 124 ? 6.908 3.285 2.972 1.00 97.81 124 VAL A CA 1
ATOM 931 C C . VAL A 1 124 ? 8.036 4.122 2.372 1.00 97.81 124 VAL A C 1
ATOM 933 O O . VAL A 1 124 ? 8.199 4.130 1.152 1.00 97.81 124 VAL A O 1
ATOM 936 N N . GLY A 1 125 ? 8.859 4.764 3.206 1.00 98.25 125 GLY A N 1
ATOM 937 C CA . GLY A 1 125 ? 10.042 5.503 2.766 1.00 98.25 125 GLY A CA 1
ATOM 938 C C . GLY A 1 125 ? 11.025 4.626 1.986 1.00 98.25 125 GLY A C 1
ATOM 939 O O . GLY A 1 125 ? 11.488 5.024 0.918 1.00 98.25 125 GLY A O 1
ATOM 940 N N . ALA A 1 126 ? 11.279 3.403 2.455 1.00 98.19 126 ALA A N 1
ATOM 941 C CA . ALA A 1 126 ? 12.117 2.432 1.757 1.00 98.19 126 ALA A CA 1
ATOM 942 C C . ALA A 1 126 ? 11.506 2.005 0.409 1.00 98.19 126 ALA A C 1
ATOM 944 O O . ALA A 1 126 ? 12.208 1.991 -0.603 1.00 98.19 126 ALA A O 1
ATOM 945 N N . GLY A 1 127 ? 10.199 1.722 0.359 1.00 97.44 127 GLY A N 1
ATOM 946 C CA . GLY A 1 127 ? 9.499 1.395 -0.892 1.00 97.44 127 GLY A CA 1
ATOM 947 C C . GLY A 1 127 ? 9.571 2.524 -1.930 1.00 97.44 127 GLY A C 1
ATOM 948 O O . GLY A 1 127 ? 9.835 2.281 -3.114 1.00 97.44 127 GLY A O 1
ATOM 949 N N . LEU A 1 128 ? 9.419 3.772 -1.480 1.00 97.50 128 LEU A N 1
ATOM 950 C CA . LEU A 1 128 ? 9.569 4.954 -2.325 1.00 97.50 128 LEU A CA 1
ATOM 951 C C . LEU A 1 128 ? 11.014 5.122 -2.814 1.00 97.50 128 LEU A C 1
ATOM 953 O O . LEU A 1 128 ? 11.231 5.349 -4.005 1.00 97.50 128 LEU A O 1
ATOM 957 N N . ALA A 1 129 ? 11.999 4.964 -1.926 1.00 98.12 129 ALA A N 1
ATOM 958 C CA . ALA A 1 129 ? 13.415 5.047 -2.275 1.00 98.12 129 ALA A CA 1
ATOM 959 C C . ALA A 1 129 ? 13.802 4.005 -3.337 1.00 98.12 129 ALA A C 1
ATOM 961 O O . ALA A 1 129 ? 14.478 4.345 -4.308 1.00 98.12 129 ALA A O 1
ATOM 962 N N . VAL A 1 130 ? 13.310 2.766 -3.215 1.00 97.69 130 VAL A N 1
ATOM 963 C CA . VAL A 1 130 ? 13.501 1.711 -4.227 1.00 97.69 130 VAL A CA 1
ATOM 964 C C . VAL A 1 130 ? 12.890 2.120 -5.565 1.00 97.69 130 VAL A C 1
ATOM 966 O O . VAL A 1 130 ? 13.539 2.002 -6.604 1.00 97.69 130 VAL A O 1
ATOM 969 N N . THR A 1 131 ? 11.663 2.639 -5.552 1.00 94.88 131 THR A N 1
ATOM 970 C CA . THR A 1 131 ? 10.952 3.053 -6.768 1.00 94.88 131 THR A CA 1
ATOM 971 C C . THR A 1 131 ? 11.692 4.170 -7.505 1.00 94.88 131 THR A C 1
ATOM 973 O O . THR A 1 131 ? 11.978 4.049 -8.700 1.00 94.88 131 THR A O 1
ATOM 976 N N . VAL A 1 132 ? 12.034 5.246 -6.793 1.00 95.56 132 VAL A N 1
ATOM 977 C CA . VAL A 1 132 ? 12.737 6.404 -7.362 1.00 95.56 132 VAL A CA 1
ATOM 978 C C . VAL A 1 132 ? 14.145 6.008 -7.798 1.00 95.56 132 VAL A C 1
ATOM 980 O O . VAL A 1 132 ? 14.537 6.303 -8.926 1.00 95.56 132 VAL A O 1
ATOM 983 N N . GLY A 1 133 ? 14.885 5.285 -6.955 1.00 97.06 133 GLY A N 1
ATOM 984 C CA . GLY A 1 133 ? 16.241 4.833 -7.258 1.00 97.06 133 GLY A CA 1
ATOM 985 C C . GLY A 1 133 ? 16.294 3.952 -8.505 1.00 97.06 133 GLY A C 1
ATOM 986 O O . GLY A 1 133 ? 17.127 4.172 -9.385 1.00 97.06 133 GLY A O 1
ATOM 987 N N . TYR A 1 134 ? 15.355 3.011 -8.643 1.00 96.19 134 TYR A N 1
ATOM 988 C CA . TYR A 1 134 ? 15.276 2.154 -9.825 1.00 96.19 134 TYR A CA 1
ATOM 989 C C . TYR A 1 134 ? 14.932 2.941 -11.096 1.00 96.19 134 TYR A C 1
ATOM 991 O O . TYR A 1 134 ? 15.530 2.716 -12.153 1.00 96.19 134 TYR A O 1
ATOM 999 N N . MET A 1 135 ? 14.004 3.898 -11.001 1.00 94.00 135 MET A N 1
ATOM 1000 C CA . MET A 1 135 ? 13.656 4.772 -12.121 1.00 94.00 135 MET A CA 1
ATOM 1001 C C . MET A 1 135 ? 14.850 5.627 -12.559 1.00 94.00 135 MET A C 1
ATOM 1003 O O . MET A 1 135 ? 15.160 5.679 -13.751 1.00 94.00 135 MET A O 1
ATOM 1007 N N . VAL A 1 136 ? 15.559 6.245 -11.610 1.00 95.94 136 VAL A N 1
ATOM 1008 C CA . VAL A 1 136 ? 16.760 7.047 -11.880 1.00 95.94 136 VAL A CA 1
ATOM 1009 C C . VAL A 1 136 ? 17.854 6.193 -12.515 1.00 95.94 136 VAL A C 1
ATOM 1011 O O . VAL A 1 136 ? 18.388 6.589 -13.550 1.00 95.94 136 VAL A O 1
ATOM 1014 N N . TRP A 1 137 ? 18.133 4.997 -11.982 1.00 95.75 137 TRP A N 1
ATOM 1015 C CA . TRP A 1 137 ? 19.100 4.071 -12.583 1.00 95.75 137 TRP A CA 1
ATOM 1016 C C . TRP A 1 137 ? 18.740 3.794 -14.045 1.00 95.75 137 TRP A C 1
ATOM 1018 O O . TRP A 1 137 ? 19.560 4.014 -14.939 1.00 95.75 137 TRP A O 1
ATOM 1028 N N . LYS A 1 138 ? 17.500 3.385 -14.334 1.00 93.69 138 LYS A N 1
ATOM 1029 C CA . LYS A 1 138 ? 17.077 3.110 -15.715 1.00 93.69 138 LYS A CA 1
ATOM 1030 C C . LYS A 1 138 ? 17.224 4.326 -16.634 1.00 93.69 138 LYS A C 1
ATOM 1032 O O . LYS A 1 138 ? 17.643 4.156 -17.778 1.00 93.69 138 LYS A O 1
ATOM 1037 N N . LEU A 1 139 ? 16.927 5.535 -16.157 1.00 90.06 139 LEU A N 1
ATOM 1038 C CA . LEU A 1 139 ? 17.112 6.766 -16.933 1.00 90.06 139 LEU A CA 1
ATOM 1039 C C . LEU A 1 139 ? 18.590 7.045 -17.234 1.00 90.06 139 LEU A C 1
ATOM 1041 O O . LEU A 1 139 ? 18.924 7.359 -18.378 1.00 90.06 139 LEU A O 1
ATOM 1045 N N . VAL A 1 140 ? 19.470 6.894 -16.241 1.00 93.50 140 VAL A N 1
ATOM 1046 C CA . VAL A 1 140 ? 20.922 7.080 -16.399 1.00 93.50 140 VAL A CA 1
ATOM 1047 C C . VAL A 1 140 ? 21.496 6.048 -17.372 1.00 93.50 140 VAL A C 1
ATOM 1049 O O . VAL A 1 140 ? 22.189 6.420 -18.318 1.00 93.50 140 VAL A O 1
ATOM 1052 N N . ALA A 1 141 ? 21.130 4.773 -17.217 1.00 90.44 141 ALA A N 1
ATOM 1053 C CA . ALA A 1 141 ? 21.578 3.699 -18.101 1.00 90.44 141 ALA A CA 1
ATOM 1054 C C . ALA A 1 141 ? 21.152 3.932 -19.561 1.00 90.44 141 ALA A C 1
ATOM 1056 O O . ALA A 1 141 ? 21.962 3.779 -20.470 1.00 90.44 141 ALA A O 1
ATOM 1057 N N . ARG A 1 142 ? 19.906 4.376 -19.805 1.00 86.94 142 ARG A N 1
ATOM 1058 C CA . ARG A 1 142 ? 19.438 4.697 -21.168 1.00 86.94 142 ARG A CA 1
ATOM 1059 C C . ARG A 1 142 ? 20.178 5.877 -21.796 1.00 86.94 142 ARG A C 1
ATOM 1061 O O . ARG A 1 142 ? 20.357 5.878 -23.010 1.00 86.94 142 ARG A O 1
ATOM 1068 N N . ARG A 1 143 ? 20.553 6.893 -21.009 1.00 85.12 143 ARG A N 1
ATOM 1069 C CA . ARG A 1 143 ? 21.326 8.041 -21.513 1.00 85.12 143 ARG A CA 1
ATOM 1070 C C . ARG A 1 143 ? 22.724 7.607 -21.951 1.00 85.12 143 ARG A C 1
ATOM 1072 O O . ARG A 1 143 ? 23.119 7.959 -23.054 1.00 85.12 143 ARG A O 1
ATOM 1079 N N . ALA A 1 144 ? 23.403 6.792 -21.144 1.00 84.69 144 ALA A N 1
ATOM 1080 C CA . ALA A 1 144 ? 24.732 6.271 -21.467 1.00 84.69 144 ALA A CA 1
ATOM 1081 C C . ALA A 1 144 ? 24.745 5.428 -22.757 1.00 84.69 144 ALA A C 1
ATOM 1083 O O . ALA A 1 144 ? 25.668 5.537 -23.555 1.00 84.69 144 ALA A O 1
ATOM 1084 N N . SER A 1 145 ? 23.697 4.638 -23.013 1.00 80.12 145 SER A N 1
ATOM 1085 C CA . SER A 1 145 ? 23.585 3.841 -24.246 1.00 80.12 145 SER A CA 1
ATOM 1086 C C . SER A 1 145 ? 23.240 4.643 -25.508 1.00 80.12 145 SER A C 1
ATOM 1088 O O . SER A 1 145 ? 23.237 4.064 -26.585 1.00 80.12 145 SER A O 1
ATOM 1090 N N . ARG A 1 146 ? 22.884 5.931 -25.400 1.00 76.25 146 ARG A N 1
ATOM 1091 C CA . ARG A 1 146 ? 22.604 6.805 -26.559 1.00 76.25 146 ARG A CA 1
ATOM 1092 C C . ARG A 1 146 ? 23.792 7.682 -26.960 1.00 76.25 146 ARG A C 1
ATOM 1094 O O . ARG A 1 146 ? 23.727 8.316 -28.005 1.00 76.25 146 ARG A O 1
ATOM 1101 N N . SER A 1 147 ? 24.812 7.777 -26.109 1.00 70.00 147 SER A N 1
ATOM 1102 C CA . SER A 1 147 ? 26.036 8.554 -26.349 1.00 70.00 147 SER A CA 1
ATOM 1103 C C . SER A 1 147 ? 27.182 7.727 -26.946 1.00 70.00 147 SER A C 1
ATOM 1105 O O . SER A 1 147 ? 28.280 8.254 -27.097 1.00 70.00 147 SER A O 1
ATOM 1107 N N . VAL A 1 148 ? 26.931 6.448 -27.234 1.00 53.56 148 VAL A N 1
ATOM 1108 C CA . VAL A 1 148 ? 27.821 5.504 -27.928 1.00 53.56 148 VAL A CA 1
ATOM 1109 C C . VAL A 1 148 ? 27.169 5.160 -29.257 1.00 53.56 148 VAL A C 1
ATOM 1111 O O . VAL A 1 148 ? 27.903 5.089 -30.262 1.00 53.56 148 VAL A O 1
#

Foldseek 3Di:
DDDPDDPPPPVVLVVVVVVLVVVLVCQLVVQLVVLVVCVVVVVDDPLVSVLSSQLSVLQSVLVVLLCQLVSDDDDDQPDPVSVVVSSVLSVLLSVLSSQLSNQLNCCSVDNDPVCSVVVSVVSNVRSVCSSVVVVVVVVVVVVVVVVD